Protein AF-A0AAU4XLI4-F1 (afdb_monomer_lite)

Secondary structure (DSSP, 8-state):
-PPPP---SSSEEEEEE-SSSSSSEEEEEE-SSHHHHHHHHH-HHHHHHHHHHGGG-SEEE---------TTHHHHHHHHHHHHHHH-TTHHHHHHTSSEEE-TT---

pLDDT: mean 85.74, std 16.81, range [34.94, 97.06]

Structure (mmCIF, N/CA/C/O backbone):
data_AF-A0AAU4XLI4-F1
#
_entry.id   AF-A0AAU4XLI4-F1
#
loop_
_atom_site.group_PDB
_atom_site.id
_atom_site.type_symbol
_atom_site.label_atom_id
_atom_site.label_alt_id
_atom_site.label_comp_id
_atom_site.label_asym_id
_atom_site.label_entity_id
_atom_site.label_seq_id
_atom_site.pdbx_PDB_ins_code
_atom_site.Cartn_x
_atom_site.Cartn_y
_atom_site.Cartn_z
_atom_site.occupancy
_atom_site.B_iso_or_equiv
_atom_site.auth_seq_id
_atom_site.auth_comp_id
_atom_site.auth_asym_id
_atom_site.auth_atom_id
_atom_site.pdbx_PDB_model_num
ATOM 1 N N . MET A 1 1 ? 26.172 -4.728 0.195 1.00 34.94 1 MET A N 1
ATOM 2 C CA . MET A 1 1 ? 26.232 -3.837 1.374 1.00 34.94 1 MET A CA 1
ATOM 3 C C . MET A 1 1 ? 24.808 -3.407 1.673 1.00 34.94 1 MET A C 1
ATOM 5 O O . MET A 1 1 ? 24.178 -2.879 0.770 1.00 34.94 1 MET A O 1
ATOM 9 N N . ALA A 1 2 ? 24.267 -3.719 2.852 1.00 42.62 2 ALA A N 1
ATOM 10 C CA . ALA A 1 2 ? 22.915 -3.299 3.222 1.00 42.62 2 ALA A CA 1
ATOM 11 C C . ALA A 1 2 ? 22.944 -1.822 3.649 1.00 42.62 2 ALA A C 1
ATOM 13 O O . ALA A 1 2 ? 23.725 -1.456 4.527 1.00 42.62 2 ALA A O 1
ATOM 14 N N . GLN A 1 3 ? 22.152 -0.983 2.982 1.00 40.84 3 GLN A N 1
ATOM 15 C CA . GLN A 1 3 ? 21.967 0.434 3.308 1.00 40.84 3 GLN A CA 1
ATOM 16 C C . GLN A 1 3 ? 21.194 0.613 4.631 1.00 40.84 3 GLN A C 1
ATOM 18 O O . GLN A 1 3 ? 20.494 -0.309 5.060 1.00 40.84 3 GLN A O 1
ATOM 23 N N . PRO A 1 4 ? 21.345 1.768 5.309 1.00 37.53 4 PRO A N 1
ATOM 24 C CA . PRO A 1 4 ? 20.768 1.991 6.629 1.00 37.53 4 PRO A CA 1
ATOM 25 C C . PRO A 1 4 ? 19.238 2.068 6.566 1.00 37.53 4 PRO A C 1
ATOM 27 O O . PRO A 1 4 ? 18.671 2.724 5.696 1.00 37.53 4 PRO A O 1
ATOM 30 N N . ARG A 1 5 ? 18.586 1.384 7.513 1.00 58.06 5 ARG A N 1
ATOM 31 C CA . ARG A 1 5 ? 17.130 1.347 7.682 1.00 58.06 5 ARG A CA 1
ATOM 32 C C . ARG A 1 5 ? 16.654 2.625 8.364 1.00 58.06 5 ARG A C 1
ATOM 34 O O . ARG A 1 5 ? 17.038 2.880 9.504 1.00 58.06 5 ARG A O 1
ATOM 41 N N . THR A 1 6 ? 15.776 3.371 7.708 1.00 48.53 6 THR A N 1
ATOM 42 C CA . THR A 1 6 ? 14.904 4.333 8.386 1.00 48.53 6 THR A CA 1
ATOM 43 C C . THR A 1 6 ? 13.534 3.679 8.510 1.00 48.53 6 THR A C 1
ATOM 45 O O . THR A 1 6 ? 12.912 3.361 7.504 1.00 48.53 6 THR A O 1
ATOM 48 N N . VAL A 1 7 ? 13.107 3.418 9.745 1.00 56.69 7 VAL A N 1
ATOM 49 C CA . VAL A 1 7 ? 11.810 2.817 10.094 1.00 56.69 7 VAL A CA 1
ATOM 50 C C . VAL A 1 7 ? 11.149 3.724 11.119 1.00 56.69 7 VAL A C 1
ATOM 52 O O . VAL A 1 7 ? 11.822 3.991 12.112 1.00 56.69 7 VAL A O 1
ATOM 55 N N . GLN A 1 8 ? 9.897 4.146 10.871 1.00 44.38 8 GLN A N 1
ATOM 56 C CA . GLN A 1 8 ? 8.776 4.437 11.805 1.00 44.38 8 GLN A CA 1
ATOM 57 C C . GLN A 1 8 ? 7.503 4.792 10.989 1.00 44.38 8 GLN A C 1
ATOM 59 O O . GLN A 1 8 ? 7.686 5.377 9.920 1.00 44.38 8 GLN A O 1
ATOM 64 N N . PRO A 1 9 ? 6.255 4.599 11.480 1.00 44.56 9 PRO A N 1
ATOM 65 C CA . PRO A 1 9 ? 5.704 3.645 12.459 1.00 44.56 9 PRO A CA 1
ATOM 66 C C . PRO A 1 9 ? 4.725 2.621 11.813 1.00 44.56 9 PRO A C 1
ATOM 68 O O . PRO A 1 9 ? 4.415 2.700 10.630 1.00 44.56 9 PRO A O 1
ATOM 71 N N . GLY A 1 10 ? 4.286 1.632 12.607 1.00 46.72 10 GLY A N 1
ATOM 72 C CA . GLY A 1 10 ? 3.698 0.346 12.184 1.00 46.72 10 GLY A CA 1
ATOM 73 C C . GLY A 1 10 ? 4.663 -0.761 12.607 1.00 46.72 10 GLY A C 1
ATOM 74 O O . GLY A 1 10 ? 5.749 -0.875 12.043 1.00 46.72 10 GLY A O 1
ATOM 75 N N . ARG A 1 11 ? 4.386 -1.426 13.738 1.00 60.94 11 ARG A N 1
ATOM 76 C CA . ARG A 1 11 ? 5.421 -1.946 14.660 1.00 60.94 11 ARG A CA 1
ATOM 77 C C . ARG A 1 11 ? 6.393 -2.962 14.061 1.00 60.94 11 ARG A C 1
ATOM 79 O O . ARG A 1 11 ? 7.491 -3.102 14.596 1.00 60.94 11 ARG A O 1
ATOM 86 N N . GLU A 1 12 ? 6.043 -3.618 12.962 1.00 73.06 12 GLU A N 1
ATOM 87 C CA . GLU A 1 12 ? 6.908 -4.581 12.289 1.00 73.06 12 GLU A CA 1
ATOM 88 C C . GLU A 1 12 ? 6.751 -4.460 10.770 1.00 73.06 12 GLU A C 1
ATOM 90 O O . GLU A 1 12 ? 5.641 -4.386 10.243 1.00 73.06 12 GLU A O 1
ATOM 95 N N . VAL A 1 13 ? 7.884 -4.428 10.063 1.00 83.38 13 VAL A N 1
ATOM 96 C CA . VAL A 1 13 ? 7.931 -4.448 8.598 1.00 83.38 13 VAL A CA 1
ATOM 97 C C . VAL A 1 13 ? 8.825 -5.595 8.167 1.00 83.38 13 VAL A C 1
ATOM 99 O O . VAL A 1 13 ? 9.998 -5.662 8.549 1.00 83.38 13 VAL A O 1
ATOM 102 N N . PHE A 1 14 ? 8.283 -6.476 7.336 1.00 89.88 14 PHE A N 1
ATOM 103 C CA . PHE A 1 14 ? 9.019 -7.577 6.731 1.00 89.88 14 PHE A CA 1
ATOM 104 C C . PHE A 1 14 ? 9.169 -7.287 5.252 1.00 89.88 14 PHE A C 1
ATOM 106 O O . PHE A 1 14 ? 8.178 -7.226 4.541 1.00 89.88 14 PHE A O 1
ATOM 113 N N . HIS A 1 15 ? 10.399 -7.112 4.782 1.00 91.31 15 HIS A N 1
ATOM 114 C CA . HIS A 1 15 ? 10.671 -6.924 3.362 1.00 91.31 15 HIS A CA 1
ATOM 115 C C . HIS A 1 15 ? 11.859 -7.768 2.914 1.00 91.31 15 HIS A C 1
ATOM 117 O O . HIS A 1 15 ? 12.806 -7.994 3.674 1.00 91.31 15 HIS A O 1
ATOM 123 N N . GLY A 1 16 ? 11.834 -8.247 1.679 1.00 94.56 16 GLY A N 1
ATOM 124 C CA . GLY A 1 16 ? 12.919 -9.073 1.174 1.00 94.56 16 GLY A CA 1
ATOM 125 C C . GLY A 1 16 ? 12.558 -9.794 -0.103 1.00 94.56 16 GLY A C 1
ATOM 126 O O . GLY A 1 16 ? 11.503 -9.553 -0.680 1.00 94.56 16 GLY A O 1
ATOM 127 N N . ARG A 1 17 ? 13.467 -10.667 -0.540 1.00 96.94 17 ARG A N 1
ATOM 128 C CA . ARG A 1 17 ? 13.189 -11.556 -1.664 1.00 96.94 17 ARG A CA 1
ATOM 129 C C . ARG A 1 17 ? 12.087 -12.526 -1.289 1.00 96.94 17 ARG A C 1
ATOM 131 O O . ARG A 1 17 ? 12.130 -13.092 -0.196 1.00 96.94 17 ARG A O 1
ATOM 138 N N . ASP A 1 18 ? 11.170 -12.733 -2.214 1.00 95.56 18 ASP A N 1
ATOM 139 C CA . ASP A 1 18 ? 10.208 -13.813 -2.105 1.00 95.56 18 ASP A CA 1
ATOM 140 C C . ASP A 1 18 ? 10.915 -15.122 -2.487 1.00 95.56 18 ASP A C 1
ATOM 142 O O . ASP A 1 18 ? 11.467 -15.286 -3.576 1.00 95.56 18 ASP A O 1
ATOM 146 N N . LEU A 1 19 ? 11.036 -16.020 -1.512 1.00 95.75 19 LEU A N 1
ATOM 147 C CA . LEU A 1 19 ? 11.760 -17.275 -1.662 1.00 95.75 19 LEU A CA 1
ATOM 148 C C . LEU A 1 19 ? 10.748 -18.410 -1.774 1.00 95.75 19 LEU A C 1
ATOM 150 O O . LEU A 1 19 ? 10.265 -18.919 -0.764 1.00 95.75 19 LEU A O 1
ATOM 154 N N . GLY A 1 20 ? 10.485 -18.836 -3.009 1.00 95.12 20 GLY A N 1
ATOM 155 C CA . GLY A 1 20 ? 9.561 -19.931 -3.311 1.00 95.12 20 GLY A CA 1
ATOM 156 C C . GLY A 1 20 ? 8.128 -19.496 -3.625 1.00 95.12 20 GLY A C 1
ATOM 157 O O . GLY A 1 20 ? 7.306 -20.377 -3.869 1.00 95.12 20 GLY A O 1
ATOM 158 N N . GLY A 1 21 ? 7.835 -18.192 -3.627 1.00 94.75 21 GLY A N 1
ATOM 159 C CA . GLY A 1 21 ? 6.617 -17.628 -4.203 1.00 94.75 21 GLY A CA 1
ATOM 160 C C . GLY A 1 21 ? 6.786 -17.184 -5.661 1.00 94.75 21 GLY A C 1
ATOM 161 O O . GLY A 1 21 ? 7.768 -17.526 -6.326 1.00 94.75 21 GLY A O 1
ATOM 162 N N . ASP A 1 22 ? 5.790 -16.443 -6.149 1.00 96.31 22 ASP A N 1
ATOM 163 C CA . ASP A 1 22 ? 5.668 -16.018 -7.551 1.00 96.31 22 ASP A CA 1
ATOM 164 C C . ASP A 1 22 ? 6.267 -14.624 -7.826 1.00 96.31 22 ASP A C 1
ATOM 166 O O . ASP A 1 22 ? 6.282 -14.185 -8.977 1.00 96.31 22 ASP A O 1
ATOM 170 N N . PHE A 1 23 ? 6.729 -13.910 -6.793 1.00 96.75 23 PHE A N 1
ATOM 171 C CA . PHE A 1 23 ? 7.292 -12.563 -6.912 1.00 96.75 23 PHE A CA 1
ATOM 172 C C . PHE A 1 23 ? 8.815 -12.567 -6.739 1.00 96.75 23 PHE A C 1
ATOM 174 O O . PHE A 1 23 ? 9.408 -13.522 -6.250 1.00 96.75 23 PHE A O 1
ATOM 181 N N . ASP A 1 24 ? 9.476 -11.473 -7.126 1.00 97.06 24 ASP A N 1
ATOM 182 C CA . ASP A 1 24 ? 10.898 -11.276 -6.810 1.00 97.06 24 ASP A CA 1
ATOM 183 C C . ASP A 1 24 ? 11.094 -10.781 -5.369 1.00 97.06 24 ASP A C 1
ATOM 185 O O . ASP A 1 24 ? 12.094 -11.093 -4.713 1.00 97.06 24 ASP A O 1
ATOM 189 N N . TYR A 1 25 ? 10.144 -9.978 -4.882 1.00 96.06 25 TYR A N 1
ATOM 190 C CA . TYR A 1 25 ? 10.184 -9.306 -3.590 1.00 96.06 25 TYR A CA 1
ATOM 191 C C . TYR A 1 25 ? 8.792 -9.221 -2.967 1.00 96.06 25 TYR A C 1
ATOM 193 O O . TYR A 1 25 ? 7.808 -9.020 -3.673 1.00 96.06 25 TYR A O 1
ATOM 201 N N . SER A 1 26 ? 8.752 -9.265 -1.636 1.00 94.94 26 SER A N 1
ATOM 202 C CA . SER A 1 26 ? 7.538 -9.071 -0.838 1.00 94.94 26 SER A CA 1
ATOM 203 C C . SER A 1 26 ? 7.776 -8.053 0.270 1.00 94.94 26 SER A C 1
ATOM 205 O O . SER A 1 26 ? 8.901 -7.900 0.761 1.00 94.94 26 SER A O 1
ATOM 207 N N . CYS A 1 27 ? 6.705 -7.366 0.671 1.00 92.94 27 CYS A N 1
ATOM 208 C CA . CYS A 1 27 ? 6.691 -6.448 1.800 1.00 92.94 27 CYS A CA 1
ATOM 209 C C . CYS A 1 27 ? 5.395 -6.622 2.602 1.00 92.94 27 CYS A C 1
ATOM 211 O O . CYS A 1 27 ? 4.317 -6.616 2.020 1.00 92.94 27 CYS A O 1
ATOM 213 N N . VAL A 1 28 ? 5.500 -6.757 3.922 1.00 92.50 28 VAL A N 1
ATOM 214 C CA . VAL A 1 28 ? 4.370 -6.841 4.855 1.00 92.50 28 VAL A CA 1
ATOM 215 C C . VAL A 1 28 ? 4.536 -5.750 5.899 1.00 92.50 28 VAL A C 1
ATOM 217 O O . VAL A 1 28 ? 5.581 -5.674 6.550 1.00 92.50 28 VAL A O 1
ATOM 220 N N . PHE A 1 29 ? 3.508 -4.921 6.051 1.00 90.75 29 PHE A N 1
ATOM 221 C CA . PHE A 1 29 ? 3.419 -3.892 7.082 1.00 90.75 29 PHE A CA 1
ATOM 222 C C . PHE A 1 29 ? 2.415 -4.347 8.135 1.00 90.75 29 PHE A C 1
ATOM 224 O O . PHE A 1 29 ? 1.276 -4.663 7.802 1.00 90.75 29 PHE A O 1
ATOM 231 N N . VAL A 1 30 ? 2.834 -4.385 9.399 1.00 92.81 30 VAL A N 1
ATOM 232 C CA . VAL A 1 30 ? 1.948 -4.713 10.519 1.00 92.81 30 VAL A CA 1
ATOM 233 C C . VAL A 1 30 ? 1.485 -3.418 11.178 1.00 92.81 30 VAL A C 1
ATOM 235 O O . VAL A 1 30 ? 2.297 -2.646 11.701 1.00 92.81 30 VAL A O 1
ATOM 238 N N . VAL A 1 31 ? 0.175 -3.191 11.160 1.00 91.69 31 VAL A N 1
ATOM 239 C CA . VAL A 1 31 ? -0.492 -2.031 11.766 1.00 91.69 31 VAL A CA 1
ATOM 240 C C . VAL A 1 31 ? -1.422 -2.499 12.884 1.00 91.69 31 VAL A C 1
ATOM 242 O O . VAL A 1 31 ? -1.994 -3.580 12.804 1.00 91.69 31 VAL A O 1
ATOM 245 N N . GLU A 1 32 ? -1.505 -1.717 13.960 1.00 90.44 32 GLU A N 1
ATOM 246 C CA . GLU A 1 32 ? -2.242 -2.089 15.181 1.00 90.44 32 GLU A CA 1
ATOM 247 C C . GLU A 1 32 ? -3.738 -1.758 15.072 1.00 90.44 32 GLU A C 1
ATOM 249 O O . GLU A 1 32 ? -4.574 -2.466 15.623 1.00 90.44 32 GLU A O 1
ATOM 254 N N . ASP A 1 33 ? -4.071 -0.693 14.344 1.00 92.62 33 ASP A N 1
ATOM 255 C CA . ASP A 1 33 ? -5.422 -0.158 14.225 1.00 92.62 33 ASP A CA 1
ATOM 256 C C . ASP A 1 33 ? -5.578 0.699 12.951 1.00 92.62 33 ASP A C 1
ATOM 258 O O . ASP A 1 33 ? -4.655 0.853 12.141 1.00 92.62 33 ASP A O 1
ATOM 262 N N . PHE A 1 34 ? -6.771 1.270 12.766 1.00 94.50 34 PHE A N 1
ATOM 263 C CA . PHE A 1 34 ? -7.076 2.140 11.630 1.00 94.50 34 PHE A CA 1
ATOM 264 C C . PHE A 1 34 ? -6.305 3.460 11.625 1.00 94.50 34 PHE A C 1
ATOM 266 O O . PHE A 1 34 ? -6.046 3.985 10.541 1.00 94.50 34 PHE A O 1
ATOM 273 N N . ASP A 1 35 ? -5.933 3.998 12.786 1.00 95.00 35 ASP A N 1
ATOM 274 C CA . ASP A 1 35 ? -5.144 5.228 12.845 1.00 95.00 35 ASP A CA 1
ATOM 275 C C . ASP A 1 35 ? -3.720 4.950 12.347 1.00 95.00 35 ASP A C 1
ATOM 277 O O . ASP A 1 35 ? -3.204 5.701 11.519 1.00 95.00 35 ASP A O 1
ATOM 281 N N . GLY A 1 36 ? -3.130 3.818 12.742 1.00 93.06 36 GLY A N 1
ATOM 282 C CA . GLY A 1 36 ? -1.842 3.342 12.245 1.00 93.06 36 GLY A CA 1
ATOM 283 C C . GLY A 1 36 ? -1.865 3.002 10.754 1.00 93.06 36 GLY A C 1
ATOM 284 O O . GLY A 1 36 ? -0.939 3.363 10.025 1.00 93.06 36 GLY A O 1
ATOM 285 N N . LEU A 1 37 ? -2.939 2.371 10.266 1.00 93.12 37 LEU A N 1
ATOM 286 C CA . LEU A 1 37 ? -3.127 2.154 8.830 1.00 93.12 37 LEU A CA 1
ATOM 287 C C . LEU A 1 37 ? -3.199 3.486 8.074 1.00 93.12 37 LEU A C 1
ATOM 289 O O . LEU A 1 37 ? -2.527 3.663 7.060 1.00 93.12 37 LEU A O 1
ATOM 293 N N . TYR A 1 38 ? -3.986 4.444 8.563 1.00 94.06 38 TYR A N 1
ATOM 294 C CA . TYR A 1 38 ? -4.134 5.734 7.897 1.00 94.06 38 TYR A CA 1
ATOM 295 C C . TYR A 1 38 ? -2.848 6.568 7.938 1.00 94.06 38 TYR A C 1
ATOM 297 O O . TYR A 1 38 ? -2.512 7.229 6.950 1.00 94.06 38 TYR A O 1
ATOM 305 N N . GLU A 1 39 ? -2.097 6.507 9.038 1.00 94.06 39 GLU A N 1
ATOM 306 C CA . GLU A 1 39 ? -0.762 7.089 9.132 1.00 94.06 39 GLU A CA 1
ATOM 307 C C . GLU A 1 39 ? 0.157 6.484 8.070 1.00 94.06 39 GLU A C 1
ATOM 309 O O . GLU A 1 39 ? 0.713 7.231 7.270 1.00 94.06 39 GLU A O 1
ATOM 314 N N . TYR A 1 40 ? 0.247 5.153 7.981 1.00 91.50 40 TYR A N 1
ATOM 315 C CA . TYR A 1 40 ? 1.034 4.475 6.950 1.00 91.50 40 TYR A CA 1
ATOM 316 C C . TYR A 1 40 ? 0.632 4.909 5.532 1.00 91.50 40 TYR A C 1
ATOM 318 O O . TYR A 1 40 ? 1.492 5.312 4.746 1.00 91.50 40 TYR A O 1
ATOM 326 N N . LEU A 1 41 ? -0.665 4.891 5.216 1.00 91.69 41 LEU A N 1
ATOM 327 C CA . LEU A 1 41 ? -1.200 5.234 3.894 1.00 91.69 41 LEU A CA 1
ATOM 328 C C . LEU A 1 41 ? -0.926 6.685 3.477 1.00 91.69 41 LEU A C 1
ATOM 330 O O . LEU A 1 41 ? -0.876 6.983 2.285 1.00 91.69 41 LEU A O 1
ATOM 334 N N . THR A 1 42 ? -0.785 7.600 4.436 1.00 92.75 42 THR A N 1
ATOM 335 C CA . THR A 1 42 ? -0.584 9.036 4.173 1.00 92.75 42 THR A CA 1
ATOM 336 C C . THR A 1 42 ? 0.828 9.520 4.482 1.00 92.75 42 THR A C 1
ATOM 338 O O . THR A 1 42 ? 1.156 10.679 4.214 1.00 92.75 42 THR A O 1
ATOM 341 N N . HIS A 1 43 ? 1.687 8.650 5.017 1.00 92.81 43 HIS A N 1
ATOM 342 C CA . HIS A 1 43 ? 3.037 9.022 5.395 1.00 92.81 43 HIS A CA 1
ATOM 343 C C . H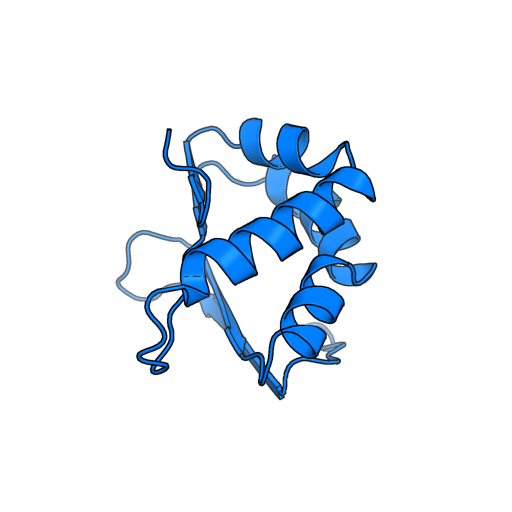IS A 1 43 ? 3.844 9.456 4.154 1.00 92.81 43 HIS A C 1
ATOM 345 O O . HIS A 1 43 ? 3.865 8.734 3.151 1.00 92.81 43 HIS A O 1
ATOM 351 N N . PRO A 1 44 ? 4.590 10.580 4.200 1.00 91.75 44 PRO A N 1
ATOM 352 C CA . PRO A 1 44 ? 5.356 11.068 3.049 1.00 91.75 44 PRO A CA 1
ATOM 353 C C . PRO A 1 44 ? 6.353 10.051 2.480 1.00 91.75 44 PRO A C 1
ATOM 355 O O . PRO A 1 44 ? 6.636 10.062 1.285 1.00 91.75 44 PRO A O 1
ATOM 358 N N . ALA A 1 45 ? 6.885 9.157 3.320 1.00 90.56 45 ALA A N 1
ATOM 359 C CA . ALA A 1 45 ? 7.769 8.089 2.855 1.00 90.56 45 ALA A CA 1
ATOM 360 C C . ALA A 1 45 ? 7.027 7.021 2.032 1.00 90.56 45 ALA A C 1
ATOM 362 O O . ALA A 1 45 ? 7.606 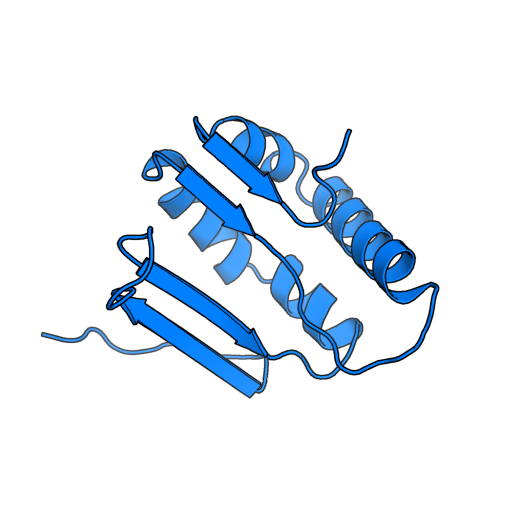6.497 1.083 1.00 90.56 45 ALA A O 1
ATOM 363 N N . THR A 1 46 ? 5.763 6.724 2.355 1.00 90.50 46 THR A N 1
ATOM 364 C CA . THR A 1 46 ? 4.921 5.796 1.583 1.00 90.50 46 THR A CA 1
ATOM 365 C C . THR A 1 46 ? 4.663 6.376 0.200 1.00 90.50 46 THR A C 1
ATOM 367 O O . THR A 1 46 ? 5.032 5.756 -0.792 1.00 90.50 46 THR A O 1
ATOM 370 N N . ILE A 1 47 ? 4.193 7.625 0.135 1.00 90.06 47 ILE A N 1
ATOM 371 C CA . ILE A 1 47 ? 3.951 8.337 -1.130 1.00 90.06 47 ILE A CA 1
ATOM 372 C C . ILE A 1 47 ? 5.242 8.466 -1.955 1.00 90.06 47 ILE A C 1
ATOM 374 O O . ILE A 1 47 ? 5.270 8.196 -3.155 1.00 90.06 47 ILE A O 1
ATOM 378 N N . GLY A 1 48 ? 6.361 8.815 -1.311 1.00 91.75 48 GLY A N 1
ATOM 379 C CA . GLY A 1 48 ? 7.667 8.864 -1.971 1.00 91.75 48 GLY A CA 1
ATOM 380 C C . GLY A 1 48 ? 8.123 7.504 -2.513 1.00 91.75 48 GLY A C 1
ATOM 381 O O . GLY A 1 48 ? 8.734 7.446 -3.579 1.00 91.75 48 GLY A O 1
ATOM 382 N N . THR A 1 49 ? 7.800 6.410 -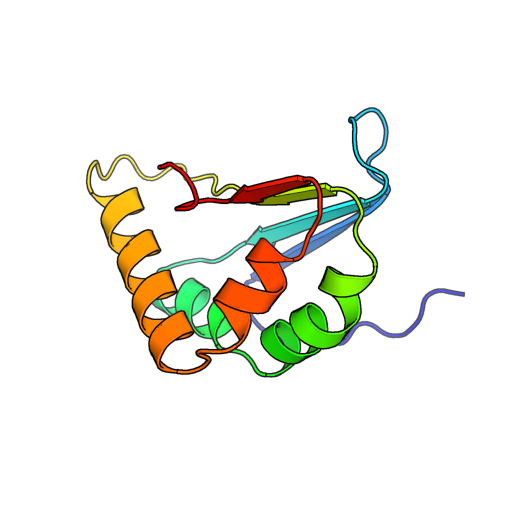1.820 1.00 89.94 49 THR A N 1
ATOM 383 C CA . THR A 1 49 ? 8.082 5.049 -2.298 1.00 89.94 49 THR A CA 1
ATOM 384 C C . THR A 1 49 ? 7.206 4.692 -3.492 1.00 89.94 49 THR A C 1
ATOM 386 O O . THR A 1 49 ? 7.724 4.149 -4.462 1.00 89.94 49 THR A O 1
ATOM 389 N N . GLU A 1 50 ? 5.918 5.038 -3.474 1.00 91.12 50 GLU A N 1
ATOM 390 C CA . GLU A 1 50 ? 5.004 4.811 -4.600 1.00 91.12 50 GLU A CA 1
ATOM 391 C C . GLU A 1 50 ? 5.491 5.527 -5.870 1.00 91.12 50 GLU A C 1
ATOM 393 O O . GLU A 1 50 ? 5.609 4.903 -6.926 1.00 91.12 50 GLU A O 1
ATOM 398 N N . HIS A 1 51 ? 5.886 6.801 -5.758 1.00 91.00 51 HIS A N 1
ATOM 399 C CA . HIS A 1 51 ? 6.421 7.577 -6.882 1.00 91.00 51 HIS A CA 1
ATOM 400 C C . HIS A 1 51 ? 7.680 6.976 -7.512 1.00 91.00 51 HIS A C 1
ATOM 402 O O . HIS A 1 51 ? 7.875 7.077 -8.724 1.00 91.00 51 HIS A O 1
ATOM 408 N N . LEU A 1 52 ? 8.561 6.402 -6.694 1.00 91.06 52 LEU A N 1
ATOM 409 C CA . LEU A 1 52 ? 9.826 5.838 -7.163 1.00 91.06 52 LEU A CA 1
ATOM 410 C C . LEU A 1 52 ? 9.676 4.387 -7.626 1.00 91.06 52 LEU A C 1
ATOM 412 O O . LEU A 1 52 ? 10.369 3.964 -8.547 1.00 91.06 52 LEU A O 1
ATOM 416 N N . GLY A 1 53 ? 8.815 3.625 -6.955 1.00 90.62 53 GLY A N 1
ATOM 417 C CA . GLY A 1 53 ? 8.742 2.177 -7.068 1.00 90.62 53 GLY A CA 1
ATOM 418 C C . GLY A 1 53 ? 7.751 1.690 -8.113 1.00 90.62 53 GLY A C 1
ATOM 419 O O . GLY A 1 53 ? 8.093 0.782 -8.863 1.00 90.62 53 GLY A O 1
ATOM 420 N N . LEU A 1 54 ? 6.555 2.284 -8.206 1.00 93.25 54 LEU A N 1
ATOM 421 C CA . LEU A 1 54 ? 5.468 1.720 -9.023 1.00 93.25 54 LEU A CA 1
ATOM 422 C C . LEU A 1 54 ? 5.829 1.636 -10.510 1.00 93.25 54 LEU A C 1
ATOM 424 O O . LEU A 1 54 ? 5.530 0.641 -11.161 1.00 93.25 54 LEU A O 1
ATOM 428 N N . ALA A 1 55 ? 6.559 2.623 -11.033 1.00 92.69 55 ALA A N 1
ATOM 429 C CA . ALA A 1 55 ? 7.009 2.633 -12.426 1.00 92.69 55 ALA A CA 1
ATOM 430 C C . ALA A 1 55 ? 8.053 1.547 -12.764 1.00 92.69 55 ALA A C 1
ATOM 432 O O . ALA A 1 55 ? 8.396 1.374 -13.932 1.00 92.69 55 ALA A O 1
ATOM 433 N N . LEU A 1 56 ? 8.591 0.849 -11.760 1.00 94.50 56 LEU A N 1
ATOM 434 C CA . LEU A 1 56 ? 9.580 -0.219 -11.923 1.00 94.50 56 LEU A CA 1
ATOM 435 C C . LEU A 1 56 ? 8.952 -1.619 -11.886 1.00 94.50 56 LEU A C 1
ATOM 437 O O . LEU A 1 56 ? 9.665 -2.597 -12.095 1.00 94.50 56 LEU A O 1
ATOM 441 N N . LEU A 1 57 ? 7.657 -1.725 -11.577 1.00 96.00 57 LEU A N 1
ATOM 442 C CA . LEU A 1 57 ? 6.975 -3.000 -11.383 1.00 96.00 57 LEU A CA 1
ATOM 443 C C . LEU A 1 57 ? 6.293 -3.454 -12.674 1.00 96.00 57 LEU A C 1
ATOM 445 O O . LEU A 1 57 ? 5.564 -2.693 -13.305 1.00 96.00 57 LEU A O 1
ATOM 449 N N . GLU A 1 58 ? 6.487 -4.721 -13.032 1.00 97.00 58 GLU A N 1
ATOM 450 C CA . GLU A 1 58 ? 5.701 -5.385 -14.080 1.00 97.00 58 GLU A CA 1
ATOM 451 C C . GLU A 1 58 ? 4.394 -5.964 -13.516 1.00 97.00 58 GLU A C 1
ATOM 453 O O . GLU A 1 58 ? 3.380 -5.991 -14.212 1.00 97.00 58 GLU A O 1
ATOM 458 N N . ARG A 1 59 ? 4.408 -6.379 -12.242 1.00 95.94 59 ARG A N 1
ATOM 459 C CA . ARG A 1 59 ? 3.253 -6.899 -11.504 1.00 95.94 59 ARG A CA 1
ATOM 460 C C . ARG A 1 59 ? 3.286 -6.451 -10.043 1.00 95.94 59 ARG A C 1
ATOM 462 O O . ARG A 1 59 ? 4.357 -6.417 -9.436 1.00 95.94 59 ARG A O 1
ATOM 469 N N . LEU A 1 60 ? 2.120 -6.146 -9.479 1.00 95.31 60 LEU A N 1
ATOM 470 C CA . LEU A 1 60 ? 1.930 -5.777 -8.079 1.00 95.31 60 LEU A CA 1
ATOM 471 C C . LEU A 1 60 ? 0.623 -6.372 -7.547 1.00 95.31 60 LEU A C 1
ATOM 473 O O . LEU A 1 60 ? -0.450 -6.010 -8.022 1.00 95.31 60 LEU A O 1
ATOM 477 N N . ASP A 1 61 ? 0.722 -7.198 -6.506 1.00 95.00 61 ASP A N 1
ATOM 478 C CA . ASP A 1 61 ? -0.436 -7.698 -5.767 1.00 95.00 61 ASP A CA 1
ATOM 479 C C . ASP A 1 61 ? -0.398 -7.114 -4.338 1.00 95.00 61 ASP A C 1
ATOM 481 O O . ASP A 1 61 ? 0.581 -7.289 -3.611 1.00 95.00 61 ASP A O 1
ATOM 485 N N . ILE A 1 62 ? -1.456 -6.407 -3.936 1.00 91.94 62 ILE A N 1
ATOM 486 C CA . ILE A 1 62 ? -1.668 -5.860 -2.589 1.00 91.94 62 ILE A CA 1
ATOM 487 C C . ILE A 1 62 ? -2.914 -6.516 -2.005 1.00 91.94 62 ILE A C 1
ATOM 489 O O . ILE A 1 62 ? -3.965 -6.548 -2.643 1.00 91.94 62 ILE A O 1
ATOM 493 N N . PHE A 1 63 ? -2.812 -7.007 -0.778 1.00 91.56 63 PHE A N 1
ATOM 494 C CA . PHE A 1 63 ? -3.923 -7.582 -0.033 1.00 91.56 63 PHE A CA 1
ATOM 495 C C . PHE A 1 63 ? -3.714 -7.351 1.462 1.00 91.56 63 PHE A C 1
ATOM 497 O O . PHE A 1 63 ? -2.578 -7.232 1.923 1.00 91.56 63 PHE A O 1
ATOM 504 N N . ASP A 1 64 ? -4.816 -7.344 2.204 1.00 91.06 64 ASP A N 1
ATOM 505 C CA . ASP A 1 64 ? -4.809 -7.237 3.658 1.00 91.06 64 ASP A CA 1
ATOM 506 C C . ASP A 1 64 ? -5.091 -8.604 4.290 1.00 91.06 64 ASP A C 1
ATOM 508 O O . ASP A 1 64 ? -5.855 -9.414 3.759 1.00 91.06 64 ASP A O 1
ATOM 512 N N . ILE A 1 65 ? -4.472 -8.861 5.440 1.00 91.56 65 ILE A N 1
ATOM 513 C CA . ILE A 1 65 ? -4.776 -10.005 6.303 1.00 91.56 65 ILE A CA 1
ATOM 514 C C . ILE A 1 65 ? -5.181 -9.439 7.659 1.00 91.56 65 ILE A C 1
ATOM 516 O O . ILE A 1 65 ? -4.485 -8.582 8.199 1.00 91.56 65 ILE A O 1
ATOM 520 N N . SER A 1 66 ? -6.274 -9.944 8.220 1.00 91.50 66 SER A N 1
ATOM 521 C CA . SER A 1 66 ? -6.707 -9.613 9.573 1.00 91.50 66 SER A CA 1
ATOM 522 C C . SER A 1 66 ? -7.247 -10.854 10.273 1.00 91.50 66 SER A C 1
ATOM 524 O O . SER A 1 66 ? -7.772 -11.763 9.629 1.00 91.50 66 SER A O 1
ATOM 526 N N . ASP A 1 67 ? -7.070 -10.891 11.587 1.00 92.31 67 ASP A N 1
ATOM 527 C CA . ASP A 1 67 ? -7.689 -11.832 12.515 1.00 92.31 67 ASP A CA 1
ATOM 528 C C . ASP A 1 67 ? -8.940 -11.250 13.201 1.00 92.31 67 ASP A C 1
ATOM 530 O O . ASP A 1 67 ? -9.519 -11.907 14.064 1.00 92.31 67 ASP A O 1
ATOM 534 N N . ASP A 1 68 ? -9.362 -10.039 12.824 1.00 93.12 68 ASP A N 1
ATOM 535 C CA . ASP A 1 68 ? -10.599 -9.419 13.295 1.00 93.12 68 ASP A CA 1
ATOM 536 C C . ASP A 1 68 ? -11.810 -9.987 12.527 1.00 93.12 68 ASP A C 1
ATOM 538 O O . ASP A 1 68 ? -11.822 -10.054 11.295 1.00 93.12 68 ASP A O 1
ATOM 542 N N . ASP A 1 69 ? -12.835 -10.402 13.274 1.00 95.06 69 ASP A N 1
ATOM 543 C CA . ASP A 1 69 ? -14.071 -11.001 12.755 1.00 95.06 69 ASP A CA 1
ATOM 544 C C . ASP A 1 69 ? -15.130 -9.950 12.347 1.00 95.06 69 ASP A C 1
ATOM 546 O O . ASP A 1 69 ? -16.263 -10.306 12.004 1.00 95.06 69 ASP A O 1
ATOM 550 N N . ASP A 1 70 ? -14.813 -8.653 12.413 1.00 94.88 70 ASP A N 1
ATOM 551 C CA . ASP A 1 70 ? -15.709 -7.567 12.020 1.00 94.88 70 ASP A CA 1
ATOM 552 C C . ASP A 1 70 ? -16.107 -7.673 10.533 1.00 94.88 70 ASP A C 1
ATOM 554 O O . ASP A 1 70 ? -15.279 -7.453 9.641 1.00 94.88 70 ASP A O 1
ATOM 558 N N . PRO A 1 71 ? -17.392 -7.944 10.222 1.00 94.38 71 PRO A N 1
ATOM 559 C CA . PRO A 1 71 ? -17.842 -8.105 8.842 1.00 94.38 71 PRO A CA 1
ATOM 560 C C . PRO A 1 71 ? -17.719 -6.816 8.015 1.00 94.38 71 PRO A C 1
ATOM 562 O O . PRO A 1 71 ? -17.718 -6.885 6.786 1.00 94.38 71 PR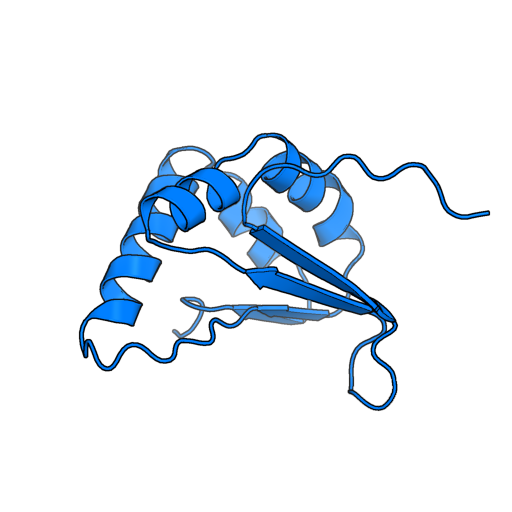O A O 1
ATOM 565 N N . ASP A 1 72 ? -17.601 -5.652 8.664 1.00 95.19 72 ASP A N 1
ATOM 566 C CA . ASP A 1 72 ? -17.474 -4.350 8.009 1.00 95.19 72 ASP A CA 1
ATOM 567 C C . ASP A 1 72 ? -16.010 -3.891 7.864 1.00 95.19 72 ASP A C 1
ATOM 569 O O . ASP A 1 72 ? -15.762 -2.797 7.346 1.00 95.19 72 ASP A O 1
ATOM 573 N N . LEU A 1 73 ? -15.031 -4.689 8.312 1.00 92.69 73 LEU A N 1
ATOM 574 C CA . LEU A 1 73 ? -13.609 -4.323 8.322 1.00 92.69 73 LEU A CA 1
ATOM 575 C C . LEU A 1 73 ? -13.125 -3.843 6.950 1.00 92.69 73 LEU A C 1
ATOM 577 O O . LEU A 1 73 ? -12.522 -2.777 6.826 1.00 92.69 73 LEU A O 1
ATOM 581 N N . TYR A 1 74 ? -13.451 -4.605 5.908 1.00 90.38 74 TYR A N 1
ATOM 582 C CA . TYR A 1 74 ? -13.055 -4.292 4.541 1.00 90.38 74 TYR A CA 1
ATOM 583 C C . TYR A 1 74 ? -13.596 -2.928 4.081 1.00 90.38 74 TYR A C 1
ATOM 585 O O . TYR A 1 74 ? -12.843 -2.093 3.583 1.00 90.38 74 TYR A O 1
ATOM 593 N N . ALA A 1 75 ? -14.876 -2.640 4.340 1.00 93.06 75 ALA A N 1
ATOM 594 C CA . ALA A 1 75 ? -15.489 -1.361 3.979 1.00 93.06 75 ALA A CA 1
ATOM 595 C C . ALA A 1 75 ? -14.856 -0.173 4.731 1.00 93.06 75 ALA A C 1
ATOM 597 O O . ALA A 1 75 ? -14.751 0.933 4.192 1.00 93.06 75 ALA A O 1
ATOM 598 N N . LYS A 1 76 ? -14.416 -0.392 5.976 1.00 95.00 76 LYS A N 1
ATOM 599 C CA . LYS A 1 76 ? -13.709 0.617 6.779 1.00 95.00 76 LYS A CA 1
ATOM 600 C C . LYS A 1 76 ? -12.313 0.898 6.215 1.00 95.00 76 LYS A C 1
ATOM 602 O O . LYS A 1 76 ? -11.941 2.065 6.107 1.00 95.00 76 LYS A O 1
ATOM 607 N N . ILE A 1 77 ? -11.582 -0.136 5.793 1.00 93.81 77 ILE A N 1
ATOM 608 C CA . ILE A 1 77 ? -10.271 -0.006 5.133 1.00 93.81 77 ILE A CA 1
ATOM 609 C C . ILE A 1 77 ? -10.406 0.717 3.785 1.00 93.81 77 ILE A C 1
ATOM 611 O O . ILE A 1 77 ? -9.660 1.661 3.511 1.00 93.81 77 ILE A O 1
ATOM 615 N N . GLU A 1 78 ? -11.401 0.363 2.968 1.00 92.06 78 GLU A N 1
ATOM 616 C CA . GLU A 1 78 ? -11.664 1.051 1.698 1.00 92.06 78 GLU A CA 1
ATOM 617 C C . GLU A 1 78 ? -11.933 2.549 1.888 1.00 92.06 78 GLU A C 1
ATOM 619 O O . GLU A 1 78 ? -11.438 3.372 1.114 1.00 92.06 78 GLU A O 1
ATOM 624 N N . GLU A 1 79 ? -12.665 2.942 2.935 1.00 94.81 79 GLU A N 1
ATOM 625 C CA . GLU A 1 79 ? -12.875 4.359 3.246 1.00 94.81 79 GLU A CA 1
ATOM 626 C C . GLU A 1 79 ? -11.559 5.089 3.558 1.00 94.81 79 GLU A C 1
ATOM 628 O O . GLU A 1 79 ? -11.368 6.226 3.120 1.00 94.81 79 GLU A O 1
ATOM 633 N N . LEU A 1 80 ? -10.610 4.448 4.245 1.00 94.69 80 LEU A N 1
ATOM 634 C CA . LEU A 1 80 ? -9.281 5.028 4.470 1.00 94.69 80 LEU A CA 1
ATOM 635 C C . LEU A 1 80 ? -8.520 5.213 3.153 1.00 94.69 80 LEU A C 1
ATOM 637 O O . LEU A 1 80 ? -7.944 6.281 2.923 1.00 94.69 80 LEU A O 1
ATOM 641 N N . HIS A 1 81 ? -8.580 4.231 2.252 1.00 92.12 81 HIS A N 1
ATOM 642 C CA . HIS A 1 81 ? -8.005 4.348 0.913 1.00 92.12 81 HIS A CA 1
ATOM 643 C C . HIS A 1 81 ? -8.650 5.471 0.095 1.00 92.12 81 HIS A C 1
ATOM 645 O O . HIS A 1 81 ? -7.916 6.229 -0.551 1.00 92.12 81 HIS A O 1
ATOM 651 N N . ARG A 1 82 ? -9.983 5.631 0.154 1.00 92.62 82 ARG A N 1
ATOM 652 C CA . ARG A 1 82 ? -10.708 6.746 -0.482 1.00 92.62 82 ARG A CA 1
ATOM 653 C C . ARG A 1 82 ? -10.236 8.092 0.054 1.00 92.62 82 ARG A C 1
ATOM 655 O O . ARG A 1 82 ? -9.905 8.980 -0.731 1.00 92.62 82 ARG A O 1
ATOM 662 N N . ARG A 1 83 ? -10.136 8.235 1.379 1.00 94.50 83 ARG A N 1
ATOM 663 C CA . ARG A 1 83 ? -9.633 9.455 2.031 1.00 94.50 83 ARG A CA 1
ATOM 664 C C . ARG A 1 83 ? -8.195 9.774 1.617 1.00 94.50 83 ARG A C 1
ATOM 666 O O . ARG A 1 83 ? -7.912 10.912 1.247 1.00 94.50 83 ARG A O 1
ATOM 673 N N . ARG A 1 84 ? -7.304 8.776 1.595 1.00 92.12 84 ARG A N 1
ATOM 674 C CA . ARG A 1 84 ? -5.917 8.915 1.112 1.00 92.12 84 ARG A CA 1
ATOM 675 C C . ARG A 1 84 ? -5.859 9.345 -0.352 1.00 92.12 84 ARG A C 1
ATOM 677 O O . ARG A 1 84 ? -5.051 10.204 -0.692 1.00 92.12 84 ARG A O 1
ATOM 684 N N . SER A 1 85 ? -6.719 8.795 -1.208 1.00 91.50 85 SER A N 1
ATOM 685 C CA . SER A 1 85 ? -6.777 9.154 -2.632 1.00 91.50 85 SER A CA 1
ATOM 686 C C . SER A 1 85 ? -7.341 10.555 -2.863 1.00 91.50 85 SER A C 1
ATOM 688 O O . SER A 1 85 ? -6.908 11.234 -3.784 1.00 91.50 85 SER A O 1
ATOM 690 N N . ALA A 1 86 ? -8.260 11.028 -2.018 1.00 92.88 86 ALA A N 1
ATOM 691 C CA . ALA A 1 86 ? -8.725 12.413 -2.070 1.00 92.88 86 ALA A CA 1
ATOM 692 C C . ALA A 1 86 ? -7.614 13.418 -1.706 1.00 92.88 86 ALA A C 1
ATOM 694 O O . ALA A 1 86 ? -7.601 14.530 -2.231 1.00 92.88 86 ALA A O 1
ATOM 695 N N . LEU A 1 87 ? -6.684 13.029 -0.825 1.00 92.19 87 LEU A N 1
ATOM 696 C CA . LEU A 1 87 ? -5.515 13.837 -0.462 1.00 92.19 87 LEU A CA 1
ATOM 697 C C . LEU A 1 87 ? -4.395 13.776 -1.511 1.00 92.19 87 LEU A C 1
ATOM 699 O O . LEU A 1 87 ? -3.725 14.782 -1.720 1.00 92.19 87 LEU A O 1
ATOM 703 N N . ASN A 1 88 ? -4.218 12.624 -2.165 1.00 88.75 88 ASN A N 1
ATOM 704 C CA . ASN A 1 88 ? -3.170 12.365 -3.157 1.00 88.75 88 ASN A CA 1
ATOM 705 C C . ASN A 1 88 ? -3.809 11.795 -4.445 1.00 88.75 88 ASN A C 1
ATOM 707 O O . ASN A 1 88 ? -3.780 10.576 -4.669 1.00 88.75 88 ASN A O 1
ATOM 711 N N . PRO A 1 89 ? -4.464 12.641 -5.266 1.00 89.81 89 PRO A N 1
ATOM 712 C CA . PRO A 1 89 ? -5.250 12.207 -6.427 1.00 89.81 89 PRO A CA 1
ATOM 713 C C . PRO A 1 89 ? -4.430 11.519 -7.529 1.00 89.81 89 PRO A C 1
ATOM 715 O O . PRO A 1 89 ? -4.993 10.857 -8.398 1.00 89.81 89 PRO A O 1
ATOM 718 N N . GLU A 1 90 ? -3.109 11.650 -7.503 1.00 89.38 90 GLU A N 1
ATOM 719 C CA . GLU A 1 90 ? -2.172 10.990 -8.404 1.00 89.38 90 GLU A CA 1
ATOM 720 C C . GLU A 1 90 ? -1.981 9.495 -8.103 1.00 89.38 90 GLU A C 1
ATOM 722 O O . GLU A 1 90 ? -1.717 8.721 -9.025 1.00 89.38 90 GLU A O 1
ATOM 727 N N . VAL A 1 91 ? -2.156 9.064 -6.847 1.00 88.31 91 VAL A N 1
ATOM 728 C CA . VAL A 1 91 ? -1.865 7.688 -6.401 1.00 88.31 91 VAL A CA 1
ATOM 729 C C . VAL A 1 91 ? -2.673 6.628 -7.157 1.00 88.31 91 VAL A C 1
ATOM 731 O O . VAL A 1 91 ? -2.063 5.686 -7.665 1.00 88.31 91 VAL A O 1
ATOM 734 N N . PRO A 1 92 ? -4.005 6.764 -7.334 1.00 89.19 92 PRO A N 1
ATOM 735 C CA . PRO A 1 92 ? -4.775 5.805 -8.128 1.00 89.19 92 PRO A CA 1
ATOM 736 C C . PRO A 1 92 ? -4.269 5.663 -9.568 1.00 89.19 92 PRO A C 1
ATOM 738 O O . PRO A 1 92 ? -4.249 4.559 -10.111 1.00 89.19 92 PRO A O 1
ATOM 741 N N . GLY A 1 93 ? -3.830 6.769 -10.178 1.00 90.19 93 GLY A N 1
ATOM 742 C CA . GLY A 1 93 ? -3.273 6.769 -11.529 1.00 90.19 93 GLY A CA 1
ATOM 743 C C . GLY A 1 93 ? -1.937 6.033 -11.609 1.00 90.19 93 GLY A C 1
ATOM 744 O O . GLY A 1 93 ? -1.709 5.297 -12.563 1.00 90.19 93 GLY A O 1
ATOM 745 N N . MET A 1 94 ? -1.081 6.181 -10.593 1.00 92.00 94 MET A N 1
ATOM 746 C CA . MET A 1 94 ? 0.190 5.453 -10.514 1.00 92.00 94 MET A CA 1
ATOM 747 C C . MET A 1 94 ? -0.018 3.948 -10.328 1.00 92.00 94 MET A C 1
ATOM 749 O O . MET A 1 9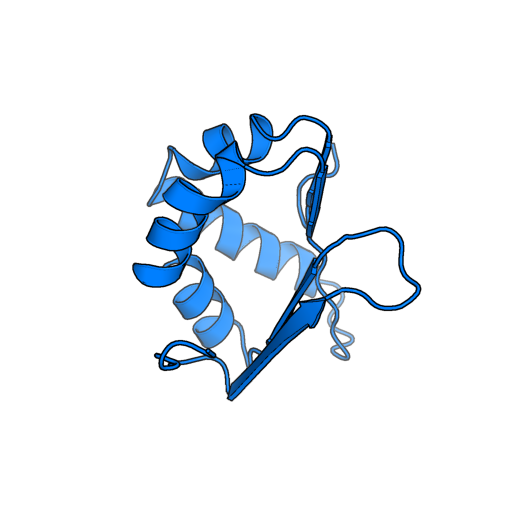4 ? 0.633 3.162 -11.009 1.00 92.00 94 MET A O 1
ATOM 753 N N . LEU A 1 95 ? -0.946 3.546 -9.455 1.00 91.00 95 LEU A N 1
ATOM 754 C CA . LEU A 1 95 ? -1.291 2.135 -9.248 1.00 91.00 95 LEU A CA 1
ATOM 755 C C . LEU A 1 95 ? -1.869 1.508 -10.524 1.00 91.00 95 LEU A C 1
ATOM 757 O O . LEU A 1 95 ? -1.434 0.439 -10.938 1.00 91.00 95 LEU A O 1
ATOM 761 N N . SER A 1 96 ? -2.778 2.217 -11.199 1.00 90.38 96 SER A N 1
ATOM 762 C CA . SER A 1 96 ? -3.395 1.757 -12.455 1.00 90.38 96 SER A CA 1
ATOM 763 C C . SER A 1 96 ? -2.419 1.705 -13.637 1.00 90.38 96 SER A C 1
ATOM 765 O O . SER A 1 96 ? -2.747 1.138 -14.676 1.00 90.38 96 SER A O 1
ATOM 767 N N . ALA A 1 97 ? -1.245 2.331 -13.518 1.00 93.81 97 ALA A N 1
ATOM 768 C CA . ALA A 1 97 ? -0.208 2.299 -14.543 1.00 93.81 97 ALA A CA 1
ATOM 769 C C . ALA A 1 97 ? 0.711 1.069 -14.430 1.00 93.81 97 ALA A C 1
ATOM 771 O O . ALA A 1 97 ? 1.481 0.815 -15.358 1.00 93.81 97 ALA A O 1
ATOM 772 N N . VAL A 1 98 ? 0.640 0.310 -13.329 1.00 95.69 98 VAL A N 1
ATOM 773 C CA . VAL A 1 98 ? 1.357 -0.965 -13.204 1.00 95.69 98 VAL A CA 1
ATOM 774 C C . VAL A 1 98 ? 0.698 -1.992 -14.143 1.00 95.69 98 VAL A C 1
ATOM 776 O O . VAL A 1 98 ? -0.522 -2.148 -14.079 1.00 95.69 98 VAL A O 1
ATOM 779 N N . PRO A 1 99 ? 1.453 -2.689 -15.019 1.00 95.62 99 PRO A N 1
ATOM 780 C CA . PRO A 1 99 ? 0.868 -3.523 -16.075 1.00 95.62 99 PRO A CA 1
ATOM 781 C C . PRO A 1 99 ? -0.067 -4.638 -15.586 1.00 95.62 99 PRO A C 1
ATOM 783 O O . PRO A 1 99 ? -1.087 -4.893 -16.224 1.00 95.62 99 PRO A O 1
ATOM 786 N N . ASP A 1 100 ? 0.270 -5.291 -14.473 1.00 95.31 100 ASP A N 1
ATOM 787 C CA . ASP A 1 100 ? -0.579 -6.278 -13.796 1.00 95.31 100 ASP A CA 1
ATOM 788 C C . ASP A 1 100 ? -0.735 -5.877 -12.323 1.00 95.31 100 ASP A C 1
ATOM 790 O O . ASP A 1 100 ? 0.101 -6.207 -11.482 1.00 95.31 100 ASP A O 1
ATOM 794 N 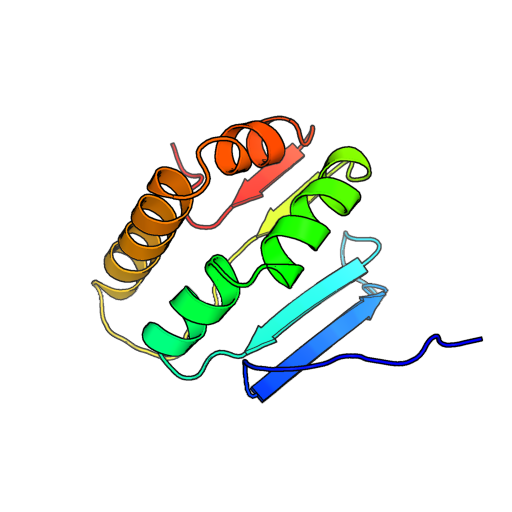N . PHE A 1 101 ? -1.769 -5.088 -12.020 1.00 92.94 101 PHE A N 1
ATOM 795 C CA . PHE A 1 101 ? -2.082 -4.649 -10.660 1.00 92.94 101 PHE A CA 1
ATOM 796 C C . PHE A 1 101 ? -3.307 -5.371 -10.103 1.00 92.94 101 PHE A C 1
ATOM 798 O O . PHE A 1 101 ? -4.377 -5.371 -10.715 1.00 92.94 101 PHE A O 1
ATOM 805 N N . ARG A 1 102 ? -3.168 -5.912 -8.892 1.00 91.06 102 ARG A N 1
ATOM 806 C CA . ARG A 1 102 ? -4.262 -6.411 -8.053 1.00 91.06 102 ARG A CA 1
ATOM 807 C C . ARG A 1 102 ? -4.149 -5.762 -6.685 1.00 91.06 102 ARG A C 1
ATOM 809 O O . ARG A 1 102 ? -3.081 -5.779 -6.090 1.00 91.06 102 ARG A O 1
ATOM 816 N N . GLY A 1 103 ? -5.232 -5.202 -6.165 1.00 82.50 103 GLY A N 1
ATOM 817 C CA . GLY A 1 103 ? -5.208 -4.494 -4.887 1.00 82.50 103 GLY A CA 1
ATOM 818 C C . GLY A 1 103 ? -6.394 -4.821 -3.995 1.00 82.50 103 GLY A C 1
ATOM 819 O O . GLY A 1 103 ? -7.482 -5.120 -4.488 1.00 82.50 103 GLY A O 1
ATOM 820 N N . ALA A 1 104 ? -6.200 -4.683 -2.683 1.00 62.22 104 ALA A N 1
ATOM 821 C CA . ALA A 1 104 ? -7.291 -4.511 -1.734 1.00 62.22 104 ALA A CA 1
ATOM 822 C C . ALA A 1 104 ? -8.107 -3.282 -2.176 1.00 62.22 104 ALA A C 1
ATOM 824 O O . ALA A 1 104 ? -7.560 -2.187 -2.313 1.00 62.22 104 ALA A O 1
ATOM 825 N N . GLY A 1 105 ? -9.382 -3.470 -2.523 1.00 55.25 105 GLY A N 1
ATOM 826 C CA . GLY A 1 105 ? -10.212 -2.410 -3.113 1.00 55.25 105 GLY A CA 1
ATOM 827 C C . GLY A 1 105 ? -10.132 -2.249 -4.635 1.00 55.25 105 GLY A C 1
ATOM 828 O O . GLY A 1 105 ? -10.813 -1.382 -5.167 1.00 55.25 105 GLY A O 1
ATOM 829 N N . ALA A 1 106 ? -9.335 -3.048 -5.357 1.00 45.38 106 ALA A N 1
ATOM 830 C CA . ALA A 1 106 ? -9.268 -3.010 -6.827 1.00 45.38 106 ALA A CA 1
ATOM 831 C C . ALA A 1 106 ? -10.232 -4.001 -7.508 1.00 45.38 106 ALA A C 1
ATOM 833 O O . ALA A 1 106 ? -10.121 -4.239 -8.709 1.00 45.38 106 ALA A O 1
ATOM 834 N N . ASN A 1 107 ? -11.155 -4.597 -6.748 1.00 35.28 107 ASN A N 1
ATOM 835 C CA . ASN A 1 107 ? -12.211 -5.426 -7.313 1.00 35.28 107 ASN A CA 1
ATOM 836 C C . ASN A 1 107 ? -13.351 -4.532 -7.812 1.00 35.28 107 ASN A C 1
ATOM 838 O O . ASN A 1 107 ? -14.235 -4.190 -7.033 1.00 35.28 107 ASN A O 1
ATOM 842 N N . ASP A 1 108 ? -13.316 -4.218 -9.106 1.00 37.00 108 ASP A N 1
ATOM 843 C CA . ASP A 1 108 ? -14.503 -4.147 -9.967 1.00 37.00 108 ASP A CA 1
ATOM 844 C C . ASP A 1 108 ? -14.302 -5.105 -11.154 1.00 37.00 108 ASP A C 1
ATOM 846 O O . ASP A 1 108 ? -13.266 -4.984 -11.852 1.00 37.00 108 ASP A O 1
#

Foldseek 3Di:
DDDDDDDDDQPDKDKDQDDPDDDRIDIDGHHDDPVRVLCCLQPPVNVVCLVVPLVVALADAEDDDDPDPPPCVLVSSVVSVVVSCVVVVCNVVSQVPRNHHHYSVPDD

Sequence (108 aa):
MAQPRTVQPGREVFHGRDLGGDFDYSCVFVVEDFDGLYEYLTHPATIGTEHLGLALLERLDIFDISDDDDPDLYAKIEELHRRRSALNPEVPGMLSAVPDFRGAGAND

Radius of gyration: 14.34 Å; chains: 1; bounding box: 44×34×31 Å